Protein AF-A0A7X7D2H0-F1 (afdb_monomer_lite)

Foldseek 3Di:
DADAPVRLVVQLVVCCVPPNNVVSVVVSVVHHHPNDPPPQDPVNVVVVVVVVVVVVVVVVVVVVVVVVVVVVVVVVVVVVVVVVVVVVVVVVVVVVVVVVVVVVVVVVVVVVVVVVVVVVVVVVVVVVVVVVVVVVVVVVVVVVVVVVVVVVVVVVVVVVVVVVVVVVVVVVVVVD

Sequence (176 aa):
MALTASQRNTIYQRFVPLLGEEVAEALISQFPANDLETPATKDFVRAECIALKSDVMFEIERVRTELRTDIDALGTELRSEMTELRTELRGEMAELRTELRSEMAELRTELRGEMSELRDDVQSFKTEIRSDMKSFETEMKAEMHSFRAEMQREFRLQLIANLTLVGGLLTAFRLF

Secondary structure (DSSP, 8-state):
--B-HHHHHHHHHHHHHHH-HHHHHHHHHTS-B--S-----HHHHHHHHHHHHHHHHHHHHHHHHHHHHHHHHHHHHHHHHHHHHHHHHHHHHHHHHHHHHHHHHHHHHHHHHHHHHHHHHHHHHHHHHHHHHHHHHHHHHHHHHHHHHHHHHHHHHHHHHHHHHHHHHHHHHTT-

pLDDT: mean 92.19, std 10.22, range [56.12, 98.62]

Radius of gyration: 71.55 Å; chains: 1; bounding box: 135×32×188 Å

Structure (mmCIF, N/CA/C/O backbone):
data_AF-A0A7X7D2H0-F1
#
_entry.id   AF-A0A7X7D2H0-F1
#
loop_
_atom_site.group_PDB
_atom_site.id
_atom_site.type_symbol
_atom_site.label_atom_id
_atom_site.label_alt_id
_atom_site.label_comp_id
_atom_site.label_asym_id
_atom_site.label_entity_id
_atom_site.label_seq_id
_atom_site.pdbx_PDB_ins_code
_atom_site.Cartn_x
_atom_site.Cartn_y
_atom_site.Cartn_z
_atom_site.occupancy
_atom_site.B_iso_or_equiv
_atom_site.auth_seq_id
_atom_site.auth_comp_id
_atom_site.auth_asym_id
_atom_site.auth_atom_id
_atom_site.pdbx_PDB_model_num
ATOM 1 N N . MET A 1 1 ? -54.159 12.579 78.737 1.00 56.78 1 MET A N 1
ATOM 2 C CA . MET A 1 1 ? -53.426 13.689 78.089 1.00 56.78 1 MET A CA 1
ATOM 3 C C . MET A 1 1 ? -52.014 13.638 78.637 1.00 56.78 1 MET A C 1
ATOM 5 O O . MET A 1 1 ? -51.872 13.736 79.845 1.00 56.78 1 MET A O 1
ATOM 9 N N . ALA A 1 2 ? -51.011 13.321 77.823 1.00 64.38 2 ALA A N 1
ATOM 10 C CA . ALA A 1 2 ? -49.654 13.168 78.342 1.00 64.38 2 ALA A CA 1
ATOM 11 C C . ALA A 1 2 ? -49.010 14.548 78.519 1.00 64.38 2 ALA A C 1
ATOM 13 O O . ALA A 1 2 ? -49.176 15.417 77.664 1.00 64.38 2 ALA A O 1
ATOM 14 N N . LEU A 1 3 ? -48.339 14.756 79.648 1.00 70.81 3 LEU A N 1
ATOM 15 C CA . LEU A 1 3 ? -47.705 16.024 80.003 1.00 70.81 3 LEU A CA 1
ATOM 16 C C . LEU A 1 3 ? -46.193 15.879 79.888 1.00 70.81 3 LEU A C 1
ATOM 18 O O . LEU A 1 3 ? -45.656 14.790 80.112 1.00 70.81 3 LEU A O 1
ATOM 22 N N . THR A 1 4 ? -45.498 16.973 79.593 1.00 76.75 4 THR A N 1
ATOM 23 C CA . THR A 1 4 ? -44.038 16.946 79.667 1.00 76.75 4 THR A CA 1
ATOM 24 C C . THR A 1 4 ? -43.577 16.799 81.119 1.00 76.75 4 THR A C 1
ATOM 26 O O . THR A 1 4 ? -44.295 17.164 82.053 1.00 76.75 4 THR A O 1
ATOM 29 N N . ALA A 1 5 ? -42.387 16.259 81.359 1.00 73.31 5 ALA A N 1
ATOM 30 C CA . ALA A 1 5 ? -41.792 16.131 82.687 1.00 73.31 5 ALA A CA 1
ATOM 31 C C . ALA A 1 5 ? -41.685 17.496 83.386 1.00 73.31 5 ALA A C 1
ATOM 33 O O . ALA A 1 5 ? -41.955 17.600 84.583 1.00 73.31 5 ALA A O 1
ATOM 34 N N . SER A 1 6 ? -41.393 18.561 82.630 1.00 77.31 6 SER A N 1
ATOM 35 C CA . SER A 1 6 ? -41.404 19.939 83.138 1.00 77.31 6 SER A CA 1
ATOM 36 C C . SER A 1 6 ? -42.808 20.393 83.572 1.00 77.31 6 SER A C 1
ATOM 38 O O . SER A 1 6 ? -42.988 20.924 84.675 1.00 77.31 6 SER A O 1
ATOM 40 N N . GLN A 1 7 ? -43.833 20.120 82.755 1.00 80.00 7 GLN A N 1
ATOM 41 C CA . GLN A 1 7 ? -45.229 20.421 83.094 1.00 80.00 7 GLN A CA 1
ATOM 42 C C . GLN A 1 7 ? -45.717 19.6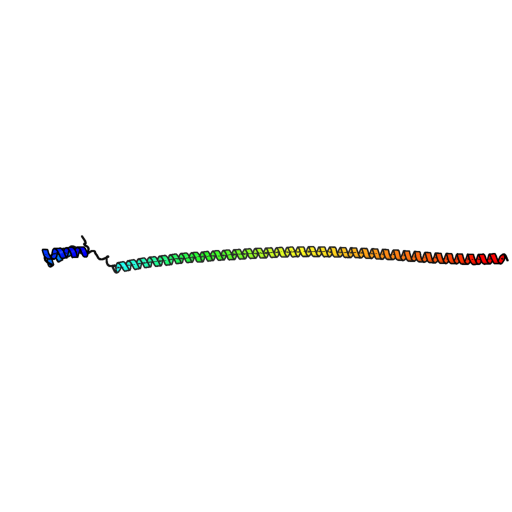14 84.306 1.00 80.00 7 GLN A C 1
ATOM 44 O O . GLN A 1 7 ? -46.359 20.179 85.190 1.00 80.00 7 GLN A O 1
ATOM 49 N N . ARG A 1 8 ? -45.363 18.325 84.406 1.00 83.50 8 ARG A N 1
ATOM 50 C CA . ARG A 1 8 ? -45.696 17.473 85.562 1.00 83.50 8 ARG A CA 1
ATOM 51 C C . ARG A 1 8 ? -45.077 17.991 86.852 1.00 83.50 8 ARG A C 1
ATOM 53 O O . ARG A 1 8 ? -45.782 18.104 87.850 1.00 83.50 8 ARG A O 1
ATOM 60 N N . ASN A 1 9 ? -43.793 18.349 86.824 1.00 82.31 9 ASN A N 1
ATOM 61 C CA . ASN A 1 9 ? -43.105 18.892 87.995 1.00 82.31 9 ASN A CA 1
ATOM 62 C C . ASN A 1 9 ? -43.737 20.222 88.443 1.00 82.31 9 ASN A C 1
ATOM 64 O O . ASN A 1 9 ? -43.993 20.434 89.625 1.00 82.31 9 ASN A O 1
ATOM 68 N N . THR A 1 10 ? -44.093 21.086 87.488 1.00 86.56 10 THR A N 1
ATOM 69 C CA . THR A 1 10 ? -44.757 22.366 87.781 1.00 86.56 10 THR A CA 1
ATOM 70 C C . THR A 1 10 ? -46.119 22.172 88.455 1.00 86.56 10 THR A C 1
ATOM 72 O O . THR A 1 10 ? -46.455 22.897 89.392 1.00 86.56 10 THR A O 1
ATOM 75 N N . ILE A 1 11 ? -46.907 21.194 88.001 1.00 84.31 11 ILE A N 1
ATOM 76 C CA . ILE A 1 11 ? -48.207 20.872 88.604 1.00 84.31 11 ILE A CA 1
ATOM 77 C C . ILE A 1 11 ? -48.008 20.265 89.997 1.00 84.31 11 ILE A C 1
ATOM 79 O O . ILE A 1 11 ? -48.645 20.726 90.939 1.00 84.31 11 ILE A O 1
ATOM 83 N N . TYR A 1 12 ? -47.086 19.314 90.162 1.00 86.31 12 TYR A N 1
ATOM 84 C CA . TYR A 1 12 ? -46.794 18.705 91.463 1.00 86.31 12 TYR A CA 1
ATOM 85 C C . TYR A 1 12 ? -46.454 19.768 92.518 1.00 86.31 12 TYR A C 1
ATOM 87 O O . TYR A 1 12 ? -47.134 19.876 93.536 1.00 86.31 12 TYR A O 1
ATOM 95 N N . GLN A 1 13 ? -45.496 20.650 92.218 1.00 88.56 13 GLN A N 1
ATOM 96 C CA . GLN A 1 13 ? -45.047 21.700 93.140 1.00 88.56 13 GLN A CA 1
ATOM 97 C C . GLN A 1 13 ? -46.157 22.685 93.542 1.00 88.56 13 GLN A C 1
ATOM 99 O O . GLN A 1 13 ? -46.142 23.217 94.649 1.00 88.56 13 GLN A O 1
ATOM 104 N N . ARG A 1 14 ? -47.143 22.933 92.668 1.00 89.25 14 ARG A N 1
ATOM 105 C CA . ARG A 1 14 ? -48.280 23.814 92.985 1.00 89.25 14 ARG A CA 1
ATOM 106 C C . ARG A 1 14 ? -49.366 23.135 93.815 1.00 89.25 14 ARG A C 1
ATOM 108 O O . ARG A 1 14 ? -50.045 23.824 94.572 1.00 89.25 14 ARG A O 1
ATOM 115 N N . PHE A 1 15 ? -49.557 21.827 93.661 1.00 86.19 15 PHE A N 1
ATOM 116 C CA . PHE A 1 15 ? -50.646 21.097 94.313 1.00 86.19 15 PHE A CA 1
ATOM 117 C C . PHE A 1 15 ? -50.247 20.451 95.645 1.00 86.19 15 PHE A C 1
ATOM 119 O O . PHE A 1 15 ? -51.114 20.302 96.504 1.00 86.19 15 PHE A O 1
ATOM 126 N N . VAL A 1 16 ? -48.962 20.151 95.868 1.00 90.81 16 VAL A N 1
ATOM 127 C CA . VAL A 1 16 ? -48.459 19.613 97.149 1.00 90.81 16 VAL A CA 1
ATOM 128 C C . VAL A 1 16 ? -48.838 20.490 98.356 1.00 90.81 16 VAL A C 1
ATOM 130 O O . VAL A 1 16 ? -49.368 19.944 99.323 1.00 90.81 16 VAL A O 1
ATOM 133 N N . PRO A 1 17 ? -48.688 21.833 98.329 1.00 90.19 17 PRO A N 1
ATOM 134 C CA . PRO A 1 17 ? -49.079 22.679 99.461 1.00 90.19 17 PRO A CA 1
ATOM 135 C C . PRO A 1 17 ? -50.592 22.708 99.727 1.00 90.19 17 PRO A C 1
ATOM 137 O O . PRO A 1 17 ? -51.010 23.111 100.808 1.00 90.19 17 PRO A O 1
ATOM 140 N N . LEU A 1 18 ? -51.413 22.339 98.736 1.00 89.44 18 LEU A N 1
ATOM 141 C CA . LEU A 1 18 ? -52.874 22.441 98.794 1.00 89.44 18 LEU A CA 1
ATOM 142 C C . LEU A 1 18 ? -53.547 21.123 99.180 1.00 89.44 18 LEU A C 1
ATOM 144 O O . LEU A 1 18 ? -54.560 21.136 99.873 1.00 89.44 18 LEU A O 1
ATOM 148 N N . LEU A 1 19 ? -53.015 20.001 98.698 1.00 88.12 19 LEU A N 1
ATOM 149 C CA . LEU A 1 19 ? -53.635 18.680 98.826 1.00 88.12 19 LEU A CA 1
ATOM 150 C C . LEU A 1 19 ? -52.815 17.713 99.688 1.00 88.12 19 LEU A C 1
ATOM 152 O O . LEU A 1 19 ? -53.296 16.629 100.006 1.00 88.12 19 LEU A O 1
ATOM 156 N N . GLY A 1 20 ? -51.598 18.099 100.078 1.00 87.31 20 GLY A N 1
ATOM 157 C CA . GLY A 1 20 ? -50.629 17.193 100.681 1.00 87.31 20 GLY A CA 1
ATOM 158 C C . GLY A 1 20 ? -49.900 16.353 99.632 1.00 87.31 20 GLY A C 1
ATOM 159 O O . GLY A 1 20 ? -50.324 16.235 98.479 1.00 87.31 20 GLY A O 1
ATOM 160 N N . GLU A 1 21 ? -48.767 15.790 100.041 1.00 84.75 21 GLU A N 1
ATOM 161 C CA . GLU A 1 21 ? -47.833 15.106 99.146 1.00 84.75 21 GLU A CA 1
ATOM 162 C C . GLU A 1 21 ? -48.451 13.854 98.505 1.00 84.75 21 GLU A C 1
ATOM 164 O O . GLU A 1 21 ? -48.472 13.743 97.281 1.00 84.75 21 GLU A O 1
ATOM 169 N N . GLU A 1 22 ? -49.085 12.991 99.306 1.00 85.38 22 GLU A N 1
ATOM 170 C CA . GLU A 1 22 ? -49.709 11.743 98.834 1.00 85.38 22 GLU A CA 1
ATOM 171 C C . GLU A 1 22 ? -50.792 11.976 97.771 1.00 85.38 22 GLU A C 1
ATOM 173 O O . GLU A 1 22 ? -50.870 11.262 96.769 1.00 85.38 22 GLU A O 1
ATOM 178 N N . VAL A 1 23 ? -51.642 12.990 97.960 1.00 86.12 23 VAL A N 1
ATOM 179 C CA . VAL A 1 23 ? -52.758 13.265 97.042 1.00 86.12 23 VAL A CA 1
ATOM 180 C C . VAL A 1 23 ? -52.258 13.931 95.762 1.00 86.12 23 VAL A C 1
ATOM 182 O O . VAL A 1 23 ? -52.737 13.613 94.671 1.00 86.12 23 VAL A O 1
ATOM 185 N N . ALA A 1 24 ? -51.275 14.829 95.869 1.00 85.12 24 ALA A N 1
ATOM 186 C CA . ALA A 1 24 ? -50.632 15.428 94.704 1.00 85.12 24 ALA A CA 1
ATOM 187 C C . ALA A 1 24 ? -49.885 14.373 93.871 1.00 85.12 24 ALA A C 1
ATOM 189 O O . ALA A 1 24 ? -49.937 14.411 92.639 1.00 85.12 24 ALA A O 1
ATOM 190 N N . GLU A 1 25 ? -49.251 13.396 94.519 1.00 81.44 25 GLU A N 1
ATOM 191 C CA . GLU A 1 25 ? -48.581 12.280 93.853 1.00 81.44 25 GLU A CA 1
ATOM 192 C C . GLU A 1 25 ? -49.582 11.353 93.148 1.00 81.44 25 GLU A C 1
ATOM 194 O O . GLU A 1 25 ? -49.420 11.048 91.961 1.00 81.44 25 GLU A O 1
ATOM 199 N N . ALA A 1 26 ? -50.682 10.997 93.821 1.00 83.94 26 ALA A N 1
ATOM 200 C CA . ALA A 1 26 ? -51.766 10.218 93.224 1.00 83.94 26 ALA A CA 1
ATOM 201 C C . ALA A 1 26 ? -52.385 10.921 92.001 1.00 83.94 26 ALA A C 1
ATOM 203 O O . ALA A 1 26 ? -52.698 10.272 91.000 1.00 83.94 26 ALA A O 1
ATOM 204 N N . LEU A 1 27 ? -52.517 12.251 92.046 1.00 82.44 27 LEU A N 1
ATOM 205 C CA . LEU A 1 27 ? -53.013 13.052 90.927 1.00 82.44 27 LEU A CA 1
ATOM 206 C C . LEU A 1 27 ? -52.029 13.058 89.748 1.00 82.44 27 LEU A C 1
ATOM 208 O O . LEU A 1 27 ? -52.435 12.851 88.605 1.00 82.44 27 LEU A O 1
ATOM 212 N N . ILE A 1 28 ? -50.734 13.254 90.007 1.00 82.56 28 ILE A N 1
ATOM 213 C CA . ILE A 1 28 ? -49.695 13.252 88.966 1.00 82.56 28 ILE A CA 1
ATOM 214 C C . ILE A 1 28 ? -49.519 11.866 88.331 1.00 82.56 28 ILE A C 1
ATOM 216 O O . ILE A 1 28 ? -49.165 11.779 87.153 1.00 82.56 28 ILE A O 1
ATOM 220 N N . SER A 1 29 ? -49.815 10.787 89.059 1.00 79.50 29 SER A N 1
ATOM 221 C CA . SER A 1 29 ? -49.825 9.415 88.532 1.00 79.50 29 SER A CA 1
ATOM 222 C C . SER A 1 29 ? -50.856 9.213 87.408 1.00 79.50 29 SER A C 1
ATOM 224 O O . SER A 1 29 ? -50.623 8.440 86.480 1.00 79.50 29 SER A O 1
ATOM 226 N N . GLN A 1 30 ? -51.954 9.983 87.404 1.00 82.38 30 GLN A N 1
ATOM 227 C CA . GLN A 1 30 ? -52.949 9.953 86.320 1.00 82.38 30 GLN A CA 1
ATOM 228 C C . GLN A 1 30 ? -52.460 10.619 85.017 1.00 82.38 30 GLN A C 1
ATOM 230 O O . GLN A 1 30 ? -53.093 10.466 83.969 1.00 82.38 30 GLN A O 1
ATOM 235 N N . PHE A 1 31 ? -51.326 11.332 85.052 1.00 78.88 31 PHE A N 1
ATOM 236 C CA . PHE A 1 31 ? -50.732 12.025 83.906 1.00 78.88 31 PHE A CA 1
ATOM 237 C C . PHE A 1 31 ? -49.25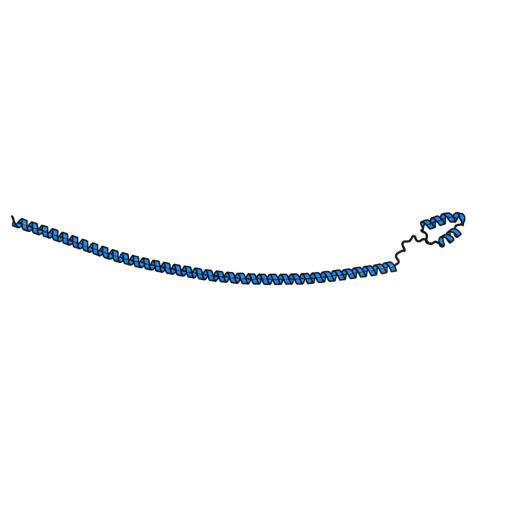4 11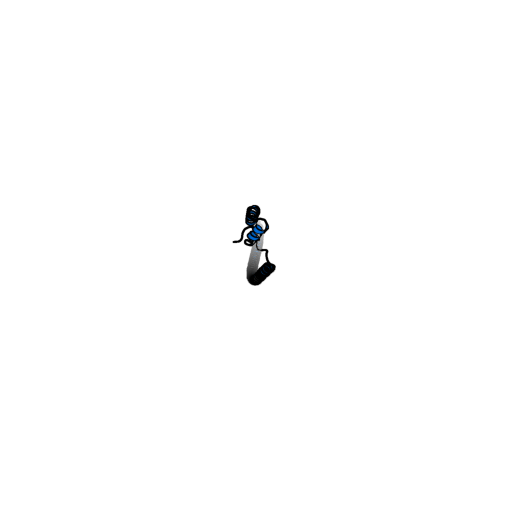.623 83.722 1.00 78.88 31 PHE A C 1
ATOM 239 O O . PHE A 1 31 ? -48.360 12.350 84.167 1.00 78.88 31 PHE A O 1
ATOM 246 N N . PRO A 1 32 ? -48.956 10.479 83.075 1.00 68.06 32 PRO A N 1
ATOM 247 C CA . PRO A 1 32 ? -47.579 10.022 82.859 1.00 68.06 32 PRO A CA 1
ATOM 248 C C . PRO A 1 32 ? -46.763 10.997 81.986 1.00 68.06 32 PRO A C 1
ATOM 250 O O . PRO A 1 32 ? -47.319 11.697 81.135 1.00 68.06 32 PRO A O 1
ATOM 253 N N . ALA A 1 33 ? -45.439 11.063 82.211 1.00 64.56 33 ALA A N 1
ATOM 254 C CA . ALA A 1 33 ? -44.533 11.882 81.391 1.00 64.56 33 ALA A CA 1
ATOM 255 C C . ALA A 1 33 ? -44.360 11.268 80.001 1.00 64.56 33 ALA A C 1
ATOM 257 O O . ALA A 1 33 ? -44.042 10.086 79.904 1.00 64.56 33 ALA A O 1
ATOM 258 N N . ASN A 1 34 ? -44.475 12.090 78.957 1.00 65.75 34 ASN A N 1
ATOM 259 C CA . ASN A 1 34 ? -44.190 11.689 77.573 1.00 65.75 34 ASN A CA 1
ATOM 260 C C . ASN A 1 34 ? -42.819 12.172 77.051 1.00 65.75 34 ASN A C 1
ATOM 262 O O . ASN A 1 34 ? -42.571 12.087 75.856 1.00 65.75 34 ASN A O 1
ATOM 266 N N . ASP A 1 35 ? -41.927 12.665 77.918 1.00 56.66 35 ASP A N 1
ATOM 267 C CA . ASP A 1 35 ? -40.653 13.306 77.518 1.00 56.66 35 ASP A CA 1
ATOM 268 C C . ASP A 1 35 ? -39.535 12.347 77.107 1.00 56.66 35 ASP A C 1
ATOM 270 O O . ASP A 1 35 ? -38.423 12.777 76.806 1.00 56.66 35 ASP A O 1
ATOM 274 N N . LEU A 1 36 ? -39.795 11.047 77.100 1.00 56.12 36 LEU A N 1
ATOM 275 C CA . LEU A 1 36 ? -38.848 10.105 76.537 1.00 56.12 36 LEU A CA 1
ATOM 276 C C . LEU A 1 36 ? -39.143 10.039 75.041 1.00 56.12 36 LEU A C 1
ATOM 278 O O . LEU A 1 36 ? -40.188 9.514 74.652 1.00 56.12 36 LEU A O 1
ATOM 282 N N . GLU A 1 37 ? -38.214 10.528 74.207 1.00 61.19 37 GLU A N 1
ATOM 283 C CA . GLU A 1 37 ? -37.991 9.896 72.902 1.00 61.19 37 GLU A CA 1
ATOM 284 C C . GLU A 1 37 ? -38.086 8.398 73.163 1.00 61.19 37 GLU A C 1
ATOM 286 O O . GLU A 1 37 ? -37.340 7.872 73.993 1.00 61.19 37 GLU A O 1
ATOM 291 N N . THR A 1 38 ? -39.109 7.752 72.602 1.00 61.28 38 THR A N 1
ATOM 292 C CA . THR A 1 38 ? -39.431 6.360 72.910 1.00 61.28 38 THR A CA 1
ATOM 293 C C . THR A 1 38 ? -38.139 5.552 72.860 1.00 61.28 38 THR A C 1
ATOM 295 O O . THR A 1 38 ? -37.532 5.505 71.786 1.00 61.28 38 THR A O 1
ATOM 298 N N . PRO A 1 39 ? -37.668 4.981 73.987 1.00 61.66 39 PRO A N 1
ATOM 299 C CA . PRO A 1 39 ? -36.372 4.328 74.013 1.00 61.66 39 PRO A CA 1
ATOM 300 C C . PRO A 1 39 ? -36.380 3.229 72.958 1.00 61.66 39 PRO A C 1
ATOM 302 O O . PRO A 1 39 ? -37.296 2.401 72.938 1.00 61.66 39 PRO A O 1
ATOM 305 N N . ALA A 1 40 ? -35.397 3.257 72.054 1.00 68.06 40 ALA A N 1
ATOM 306 C CA . ALA A 1 40 ? -35.292 2.279 70.982 1.00 68.06 40 ALA A CA 1
ATOM 307 C C . ALA A 1 40 ? -35.321 0.874 71.592 1.00 68.06 40 ALA A C 1
ATOM 309 O O . ALA A 1 40 ? -34.442 0.487 72.368 1.00 68.06 40 ALA A O 1
ATOM 310 N N . THR A 1 41 ? -36.369 0.116 71.283 1.00 85.12 41 THR A N 1
ATOM 311 C CA . THR A 1 41 ? -36.502 -1.244 71.793 1.00 85.12 41 THR A CA 1
ATOM 312 C C . THR A 1 41 ? -35.491 -2.143 71.086 1.00 85.12 41 THR A C 1
ATOM 314 O O . THR A 1 41 ? -35.087 -1.896 69.948 1.00 85.12 41 THR A O 1
ATOM 317 N N . LYS A 1 42 ? -35.083 -3.235 71.739 1.00 87.94 42 LYS A N 1
ATOM 318 C CA . LYS A 1 42 ? -34.218 -4.250 71.116 1.00 87.94 42 LYS A CA 1
ATOM 319 C C . LYS A 1 42 ? -34.799 -4.767 69.792 1.00 87.94 42 LYS A C 1
ATOM 321 O O . LYS A 1 42 ? -34.041 -5.073 68.874 1.00 87.94 42 LYS A O 1
ATOM 326 N N . ASP A 1 43 ? -36.125 -4.848 69.702 1.00 87.38 43 ASP A N 1
ATOM 327 C CA . ASP A 1 43 ? -36.837 -5.284 68.502 1.00 87.38 43 ASP A CA 1
ATOM 328 C C . ASP A 1 43 ? -36.778 -4.238 67.389 1.00 87.38 43 ASP A C 1
ATOM 330 O O . ASP A 1 43 ? -36.541 -4.604 66.241 1.00 87.38 43 ASP A O 1
ATOM 334 N N . PHE A 1 44 ? -36.893 -2.949 67.725 1.00 88.19 44 PHE A N 1
ATOM 335 C CA . PHE A 1 44 ? -36.705 -1.857 66.769 1.00 88.19 44 PHE A CA 1
ATOM 336 C C . PHE A 1 44 ? -35.291 -1.871 66.178 1.00 88.19 44 PHE A C 1
ATOM 338 O O . PHE A 1 44 ? -35.131 -1.929 64.963 1.00 88.19 44 PHE A O 1
ATOM 345 N N . VAL A 1 45 ? -34.258 -1.929 67.026 1.00 90.50 45 VAL A N 1
ATOM 346 C CA . VAL A 1 45 ? -32.860 -1.988 66.561 1.00 90.50 45 VAL A CA 1
ATOM 347 C C . VAL A 1 45 ? -32.610 -3.240 65.716 1.00 90.50 45 VAL A C 1
ATOM 349 O O . VAL A 1 45 ? -31.906 -3.187 64.712 1.00 90.50 45 VAL A O 1
ATOM 352 N N . ARG A 1 46 ? -33.207 -4.381 66.085 1.00 93.19 46 ARG A N 1
ATOM 353 C CA . ARG A 1 46 ? -33.123 -5.609 65.284 1.00 93.19 46 ARG A CA 1
ATOM 354 C C . ARG A 1 46 ? -33.787 -5.439 63.917 1.00 93.19 46 ARG A C 1
ATOM 356 O O . ARG A 1 46 ? -33.220 -5.915 62.937 1.00 93.19 46 ARG A O 1
ATOM 363 N N . ALA A 1 47 ? -34.952 -4.798 63.851 1.00 90.81 47 ALA A N 1
ATOM 364 C CA . ALA A 1 47 ? -35.651 -4.532 62.599 1.00 90.81 47 ALA A CA 1
ATOM 365 C C . ALA A 1 47 ? -34.824 -3.614 61.685 1.00 90.81 47 ALA A C 1
ATOM 367 O O . ALA A 1 47 ? -34.585 -3.975 60.536 1.00 90.81 47 ALA A O 1
ATOM 368 N N . GLU A 1 48 ? -34.293 -2.514 62.223 1.00 93.25 48 GLU A N 1
ATOM 369 C CA . GLU A 1 48 ? -33.402 -1.596 61.500 1.00 93.25 48 GLU A CA 1
ATOM 370 C C . GLU A 1 48 ? -32.125 -2.294 61.013 1.00 93.25 48 GLU A C 1
ATOM 372 O O . GLU A 1 48 ? -31.743 -2.159 59.855 1.00 93.25 48 GLU A O 1
ATOM 377 N N . CYS A 1 49 ? -31.486 -3.133 61.839 1.00 94.56 49 CYS A N 1
ATOM 378 C CA . CYS A 1 49 ? -30.328 -3.916 61.396 1.00 94.56 49 CYS A CA 1
ATOM 379 C C . CYS A 1 49 ? -30.666 -4.900 60.267 1.00 94.56 49 CYS A C 1
ATOM 381 O O . CYS A 1 49 ? -29.826 -5.137 59.399 1.00 94.56 49 CYS A O 1
ATOM 383 N N . ILE A 1 50 ? -31.856 -5.507 60.282 1.00 96.38 50 ILE A N 1
ATOM 384 C CA . ILE A 1 50 ? -32.303 -6.404 59.207 1.00 96.38 50 ILE A CA 1
ATOM 385 C C . ILE A 1 50 ? -32.550 -5.605 57.924 1.00 96.38 50 ILE A C 1
ATOM 387 O O . ILE A 1 50 ? -32.098 -6.042 56.866 1.00 96.38 50 ILE A O 1
ATOM 391 N N . ALA A 1 51 ? -33.208 -4.448 58.024 1.00 96.00 51 ALA A N 1
ATOM 392 C CA . ALA A 1 51 ? -33.450 -3.553 56.895 1.00 96.00 51 ALA A CA 1
ATOM 393 C C . ALA A 1 51 ? -32.127 -3.083 56.276 1.00 96.00 51 ALA A C 1
ATOM 395 O O . ALA A 1 51 ? -31.862 -3.366 55.112 1.00 96.00 51 ALA A O 1
ATOM 396 N N . LEU A 1 52 ? -31.227 -2.522 57.088 1.00 97.31 52 LEU A N 1
ATOM 397 C CA . LEU A 1 52 ? -29.924 -2.042 56.631 1.00 97.31 52 LEU A CA 1
ATOM 398 C C . LEU A 1 52 ? -29.077 -3.164 56.012 1.00 97.31 52 LEU A C 1
ATOM 400 O O . LEU A 1 52 ? -28.400 -2.962 55.006 1.00 97.31 52 LEU A O 1
ATOM 404 N N . LYS A 1 53 ? -29.121 -4.377 56.581 1.00 97.88 53 LYS A N 1
ATOM 405 C CA . LYS A 1 53 ? -28.450 -5.543 55.991 1.00 97.88 53 LYS A CA 1
ATOM 406 C C . LYS A 1 53 ? -29.043 -5.898 54.628 1.00 97.88 53 LYS A C 1
ATOM 408 O O . LYS A 1 53 ? -28.286 -6.247 53.727 1.00 97.88 53 LYS A O 1
ATOM 413 N N . SER A 1 54 ? -30.365 -5.849 54.486 1.00 97.69 54 SER A N 1
ATOM 414 C CA . SER A 1 54 ? -31.041 -6.109 53.213 1.00 97.69 54 SER A CA 1
ATOM 415 C C . SER A 1 54 ? -30.633 -5.086 52.155 1.00 97.69 54 SER A C 1
ATOM 417 O O . SER A 1 54 ? -30.253 -5.482 51.056 1.00 97.69 54 SER A O 1
ATOM 419 N N . ASP A 1 55 ? -30.626 -3.801 52.508 1.00 98.06 55 ASP A N 1
ATOM 420 C CA . ASP A 1 55 ? -30.261 -2.711 51.600 1.00 98.06 55 ASP A CA 1
ATOM 421 C C . ASP A 1 55 ? -28.801 -2.819 51.150 1.00 98.06 55 ASP A C 1
ATOM 423 O O . ASP A 1 55 ? -28.503 -2.742 49.961 1.00 98.06 55 ASP A O 1
ATOM 427 N N . VAL A 1 56 ? -27.880 -3.095 52.080 1.00 98.12 56 VAL A N 1
ATOM 428 C CA . VAL A 1 56 ? -26.462 -3.298 51.745 1.00 98.12 56 VAL A CA 1
ATOM 429 C C . VAL A 1 56 ? -26.275 -4.507 50.830 1.00 98.12 56 VAL A C 1
ATOM 431 O O . VAL A 1 56 ? -25.515 -4.431 49.868 1.00 98.12 56 VAL A O 1
ATOM 434 N N . MET A 1 57 ? -26.961 -5.623 51.091 1.00 98.31 57 MET A N 1
ATOM 435 C CA . MET A 1 57 ? -26.880 -6.800 50.217 1.00 98.31 57 MET A CA 1
ATOM 436 C C . MET A 1 57 ? -27.458 -6.516 48.826 1.00 98.31 57 MET A C 1
ATOM 438 O O . MET A 1 57 ? -26.909 -6.996 47.836 1.00 98.31 57 MET A O 1
ATOM 442 N N . PHE A 1 58 ? -28.527 -5.720 48.747 1.00 98.19 58 PHE A N 1
ATOM 443 C CA . PHE A 1 58 ? -29.108 -5.286 47.481 1.00 98.19 58 PHE A CA 1
ATOM 444 C C . PHE A 1 58 ? -28.134 -4.410 46.685 1.00 98.19 58 PHE A C 1
ATOM 446 O O . PHE A 1 58 ? -27.879 -4.694 45.517 1.00 98.19 58 PHE A O 1
ATOM 453 N N . GLU A 1 59 ? -27.526 -3.405 47.318 1.00 98.44 59 GLU A N 1
ATOM 454 C CA . GLU A 1 59 ? -26.543 -2.534 46.666 1.00 98.44 59 GLU A CA 1
ATOM 455 C C . GLU A 1 59 ? -25.278 -3.292 46.240 1.00 98.44 59 GLU A C 1
ATOM 457 O O . GLU A 1 59 ? -24.757 -3.051 45.152 1.00 98.44 59 GLU A O 1
ATOM 462 N N . ILE A 1 60 ? -24.806 -4.253 47.044 1.00 98.31 60 ILE A N 1
ATOM 463 C CA . ILE A 1 60 ? -23.677 -5.120 46.671 1.00 98.31 60 ILE A CA 1
ATOM 464 C C . ILE A 1 60 ? -24.002 -5.917 45.408 1.00 98.31 60 ILE A C 1
ATOM 466 O O . ILE A 1 60 ? -23.177 -5.966 44.495 1.00 98.31 60 ILE A O 1
ATOM 470 N N . GLU A 1 61 ? -25.182 -6.537 45.332 1.00 98.50 61 GLU A N 1
ATOM 471 C CA . GLU A 1 61 ? -25.571 -7.286 44.136 1.00 98.50 61 GLU A CA 1
ATOM 472 C C . GLU A 1 61 ? -25.783 -6.357 42.935 1.00 98.50 61 GLU A C 1
ATOM 474 O O . GLU A 1 61 ? -25.304 -6.677 41.848 1.00 98.50 61 GLU A O 1
ATOM 479 N N . ARG A 1 62 ? -26.373 -5.169 43.122 1.00 98.50 62 ARG A N 1
ATOM 480 C CA . ARG A 1 62 ? -26.501 -4.164 42.055 1.00 98.50 62 ARG A CA 1
ATOM 481 C C . ARG A 1 62 ? -25.136 -3.794 41.475 1.00 98.50 62 ARG A C 1
ATOM 483 O O . ARG A 1 62 ? -24.905 -4.004 40.284 1.00 98.50 62 ARG A O 1
ATOM 490 N N . VAL A 1 63 ? -24.201 -3.344 42.313 1.00 98.56 63 VAL A N 1
ATOM 491 C CA . VAL A 1 63 ? -22.845 -2.962 41.881 1.00 98.56 63 VAL A CA 1
ATOM 492 C C . VAL A 1 63 ? -22.109 -4.145 41.252 1.00 98.56 63 VAL A C 1
ATOM 494 O O . VAL A 1 63 ? -21.421 -3.989 40.246 1.00 98.56 63 VAL A O 1
ATOM 497 N N . ARG A 1 64 ? -22.272 -5.356 41.795 1.00 98.56 64 ARG A N 1
ATOM 498 C CA . ARG A 1 64 ? -21.688 -6.570 41.213 1.00 98.56 64 ARG A CA 1
ATOM 499 C C . ARG A 1 64 ? -22.217 -6.836 39.804 1.00 98.56 64 ARG A C 1
ATOM 501 O O . ARG A 1 64 ? -21.430 -7.218 38.937 1.00 98.56 64 ARG A O 1
ATOM 508 N N . THR A 1 65 ? -23.519 -6.666 39.570 1.00 98.50 65 THR A N 1
ATOM 509 C CA . THR A 1 65 ? -24.108 -6.837 38.234 1.00 98.50 65 THR A CA 1
ATOM 510 C C . THR A 1 65 ? -23.670 -5.752 37.253 1.00 98.50 65 THR A C 1
ATOM 512 O O . THR A 1 65 ? -23.358 -6.078 36.107 1.00 98.50 65 THR A O 1
ATOM 515 N N . GLU A 1 66 ? -23.565 -4.499 37.699 1.00 98.56 66 GLU A N 1
ATOM 516 C CA . GLU A 1 66 ? -23.059 -3.383 36.888 1.00 98.56 66 GLU A CA 1
ATOM 517 C C . GLU A 1 66 ? -21.607 -3.640 36.468 1.00 98.56 66 GLU A C 1
ATOM 519 O O . GLU A 1 66 ? -21.321 -3.725 35.278 1.00 98.56 66 GLU A O 1
ATOM 524 N N . LEU A 1 67 ? -20.718 -3.942 37.422 1.00 98.50 67 LEU A N 1
ATOM 525 C CA . LEU A 1 67 ? -19.313 -4.247 37.129 1.00 98.50 67 LEU A CA 1
ATOM 526 C C . LEU A 1 67 ? -19.144 -5.457 36.205 1.00 98.50 67 LEU A C 1
ATOM 528 O O . LEU A 1 67 ? -18.250 -5.472 35.362 1.00 98.50 67 LEU A O 1
ATOM 532 N N . ARG A 1 68 ? -19.979 -6.492 36.356 1.00 98.56 68 ARG A N 1
ATOM 533 C CA . ARG A 1 68 ? -19.958 -7.652 35.454 1.00 98.56 68 ARG A CA 1
ATOM 534 C C . ARG A 1 68 ? -20.290 -7.230 34.024 1.00 98.56 68 ARG A C 1
ATOM 536 O O . ARG A 1 68 ? -19.594 -7.641 33.101 1.00 98.56 68 ARG A O 1
ATOM 543 N N . THR A 1 69 ? -21.322 -6.407 33.873 1.00 98.44 69 THR A N 1
ATOM 544 C CA . THR A 1 69 ? -21.778 -5.898 32.577 1.00 98.44 69 THR A CA 1
ATOM 545 C C . THR A 1 69 ? -20.709 -5.022 31.930 1.00 98.44 69 THR A C 1
ATOM 547 O O . THR A 1 69 ? -20.390 -5.228 30.762 1.00 98.44 69 THR A O 1
ATOM 550 N N . ASP A 1 70 ? -20.092 -4.124 32.698 1.00 98.56 70 ASP A N 1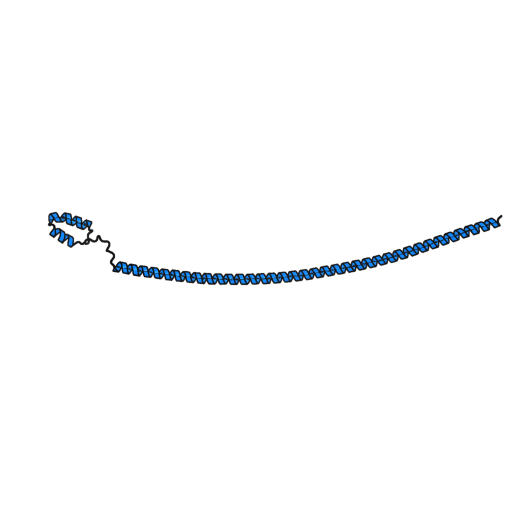
ATOM 551 C CA . ASP A 1 70 ? -19.029 -3.242 32.211 1.00 98.56 70 ASP A CA 1
ATOM 552 C C . ASP A 1 70 ? -17.789 -4.029 31.770 1.00 98.56 70 ASP A C 1
ATOM 554 O O . ASP A 1 70 ? -17.223 -3.765 30.710 1.00 98.56 70 ASP A O 1
ATOM 558 N N . ILE A 1 71 ? -17.380 -5.044 32.542 1.00 98.56 71 ILE A N 1
ATOM 559 C CA . ILE A 1 71 ? -16.257 -5.922 32.178 1.00 98.56 71 ILE A CA 1
ATOM 560 C C . ILE A 1 71 ? -16.558 -6.690 30.888 1.00 98.56 71 ILE A C 1
ATOM 562 O O . ILE A 1 71 ? -15.685 -6.804 30.024 1.00 98.56 71 ILE A O 1
ATOM 566 N N . ASP A 1 72 ? -17.773 -7.221 30.746 1.00 98.50 72 ASP A N 1
ATOM 567 C CA . ASP A 1 72 ? -18.167 -7.953 29.544 1.00 98.50 72 ASP A CA 1
ATOM 568 C C . ASP A 1 72 ? -18.209 -7.014 28.322 1.00 98.50 72 ASP A C 1
ATOM 570 O O . ASP A 1 72 ? -17.694 -7.383 27.262 1.00 98.50 72 ASP A O 1
ATOM 574 N N . ALA A 1 73 ? -18.719 -5.786 28.485 1.00 98.50 73 ALA A N 1
ATOM 575 C CA . ALA A 1 73 ? -18.748 -4.753 27.448 1.00 98.50 73 ALA A CA 1
ATOM 576 C C . ALA A 1 73 ? -17.335 -4.342 26.999 1.00 98.50 73 ALA A C 1
ATOM 578 O O . ALA A 1 73 ? -17.016 -4.448 25.811 1.00 98.50 73 ALA A O 1
ATOM 579 N N . LEU A 1 74 ? -16.449 -3.998 27.939 1.00 98.56 74 LEU A N 1
ATOM 580 C CA . LEU A 1 74 ? -15.041 -3.692 27.652 1.00 98.56 74 LEU A CA 1
ATOM 581 C C . LEU A 1 74 ? -14.333 -4.873 26.976 1.00 98.56 74 LEU A C 1
ATOM 583 O O . LEU A 1 74 ? -13.556 -4.703 26.038 1.00 98.56 74 LEU A O 1
ATOM 587 N N . GLY A 1 75 ? -14.629 -6.100 27.413 1.00 98.56 75 GLY A N 1
ATOM 588 C CA . GLY A 1 75 ? -14.099 -7.308 26.791 1.00 98.56 75 GLY A CA 1
ATOM 589 C C . GLY A 1 75 ? -14.567 -7.490 25.345 1.00 98.56 75 GLY A C 1
ATOM 590 O O . GLY A 1 75 ? -13.816 -8.017 24.521 1.00 98.56 75 GLY A O 1
ATOM 591 N N . THR A 1 76 ? -15.799 -7.094 25.013 1.00 98.44 76 THR A N 1
ATOM 592 C CA . THR A 1 76 ? -16.291 -7.109 23.626 1.00 98.44 76 THR A CA 1
ATOM 593 C C . THR A 1 76 ? -15.673 -6.012 22.769 1.00 98.44 76 THR A C 1
ATOM 595 O O . THR A 1 76 ? -15.233 -6.321 21.663 1.00 98.44 76 THR A O 1
ATOM 598 N N . GLU A 1 77 ? -15.564 -4.792 23.291 1.00 98.62 77 GLU A N 1
ATOM 599 C CA . GLU A 1 77 ? -14.963 -3.646 22.602 1.00 98.62 77 GLU A CA 1
ATOM 600 C C . GLU A 1 77 ? -13.502 -3.930 22.243 1.00 98.62 77 GLU A C 1
ATOM 602 O O . GLU A 1 77 ? -13.146 -3.930 21.066 1.00 98.62 77 GLU A O 1
ATOM 607 N N . LEU A 1 78 ? -12.697 -4.363 23.219 1.00 98.50 78 LEU A N 1
ATOM 608 C CA . LEU A 1 78 ? -11.287 -4.700 23.004 1.00 98.50 78 LEU A CA 1
ATOM 609 C C . LEU A 1 78 ? -11.093 -5.809 21.953 1.00 98.50 78 LEU A C 1
ATOM 611 O O . LEU A 1 78 ? -10.129 -5.803 21.187 1.00 98.50 78 LEU A O 1
ATOM 615 N N . ARG A 1 79 ? -12.001 -6.795 21.902 1.00 98.56 79 ARG A N 1
ATOM 616 C CA . ARG A 1 79 ? -11.960 -7.850 20.874 1.00 98.56 79 ARG A CA 1
ATOM 617 C C . ARG A 1 79 ? -12.313 -7.316 19.486 1.00 98.56 79 ARG A C 1
ATOM 619 O O . ARG A 1 79 ? -11.736 -7.809 18.512 1.00 98.56 79 ARG A O 1
ATOM 626 N N . SER A 1 80 ? -13.234 -6.355 19.394 1.00 98.44 80 SER A N 1
ATOM 627 C CA . SER A 1 80 ? -13.573 -5.684 18.132 1.00 98.44 80 SER A CA 1
ATOM 628 C C . SER A 1 80 ? -12.380 -4.889 17.623 1.00 98.44 80 SER A C 1
ATOM 630 O O . SER A 1 80 ? -11.886 -5.184 16.537 1.00 98.44 80 SER A O 1
ATOM 632 N N . GLU A 1 81 ? -11.826 -4.005 18.456 1.00 98.62 81 GLU A N 1
ATOM 633 C CA . GLU A 1 81 ? -10.669 -3.172 18.110 1.00 98.62 81 GLU A CA 1
ATOM 634 C C . GLU A 1 81 ? -9.469 -4.020 17.668 1.00 98.62 81 GLU A C 1
ATOM 636 O O . GLU A 1 81 ? -8.849 -3.763 16.638 1.00 98.62 81 GLU A O 1
ATOM 641 N N . MET A 1 82 ? -9.170 -5.107 18.389 1.00 98.44 82 MET A N 1
ATOM 642 C CA . MET A 1 82 ? -8.084 -6.020 18.015 1.00 98.44 82 MET A CA 1
ATOM 643 C C . MET A 1 82 ? -8.338 -6.716 16.663 1.00 98.44 82 MET A C 1
ATOM 645 O O . MET A 1 82 ? -7.397 -7.039 15.933 1.00 98.44 82 MET A O 1
ATOM 649 N N . THR A 1 83 ? -9.600 -6.983 16.319 1.00 98.44 83 THR A N 1
ATOM 650 C CA . THR A 1 83 ? -9.974 -7.595 15.034 1.00 98.44 83 THR A CA 1
ATOM 651 C C . THR A 1 83 ? -9.887 -6.586 13.892 1.00 98.44 83 THR A C 1
ATOM 653 O O . THR A 1 83 ? -9.396 -6.933 12.813 1.00 98.44 83 THR A O 1
ATOM 656 N N . GLU A 1 84 ? -10.312 -5.349 14.134 1.00 98.50 84 GLU A N 1
ATOM 657 C CA . GLU A 1 84 ? -10.210 -4.229 13.197 1.00 98.50 84 GLU A CA 1
ATOM 658 C C . GLU A 1 84 ? -8.746 -3.921 12.886 1.00 98.50 84 GLU A C 1
ATOM 660 O O . GLU A 1 84 ? -8.346 -4.040 11.728 1.00 98.50 84 GLU A O 1
ATOM 665 N N . LEU A 1 85 ? -7.914 -3.714 13.913 1.00 98.56 85 LEU A N 1
ATOM 666 C CA . LEU A 1 85 ? -6.477 -3.461 13.760 1.00 98.56 85 LEU A CA 1
ATOM 667 C C . LEU A 1 85 ? -5.775 -4.586 12.984 1.00 98.56 85 LEU A C 1
ATOM 669 O O . LEU A 1 85 ? -4.930 -4.355 12.121 1.00 98.56 85 LEU A O 1
ATOM 673 N N . ARG A 1 86 ? -6.134 -5.848 13.257 1.00 98.44 86 ARG A N 1
ATOM 674 C CA . ARG A 1 86 ? -5.578 -6.996 12.525 1.00 98.44 86 ARG A CA 1
ATOM 675 C C . ARG A 1 86 ? -5.990 -7.003 11.054 1.00 98.44 86 ARG A C 1
ATOM 677 O O . ARG A 1 86 ? -5.243 -7.518 10.218 1.00 98.44 86 ARG A O 1
ATOM 684 N N . THR A 1 87 ? -7.192 -6.529 10.753 1.00 98.31 87 THR A N 1
ATOM 685 C CA . THR A 1 87 ? -7.723 -6.469 9.389 1.00 98.31 87 THR A CA 1
ATOM 686 C C . THR A 1 87 ? -7.066 -5.333 8.617 1.00 98.31 87 THR A C 1
ATOM 688 O O . THR A 1 87 ? -6.591 -5.575 7.511 1.00 98.31 87 THR A O 1
ATOM 691 N N . GLU A 1 88 ? -6.947 -4.159 9.234 1.00 98.44 88 GLU A N 1
ATOM 692 C CA . GLU A 1 88 ? -6.233 -2.998 8.700 1.00 98.44 88 GLU A CA 1
ATOM 693 C C . GLU A 1 88 ? -4.777 -3.344 8.380 1.00 98.44 88 GLU A C 1
ATOM 695 O O . GLU A 1 88 ? -4.372 -3.269 7.223 1.00 98.44 88 GLU A O 1
ATOM 700 N N . LEU A 1 89 ? -4.034 -3.898 9.346 1.00 98.50 89 LEU A N 1
ATOM 701 C CA . LEU A 1 89 ? -2.637 -4.291 9.143 1.00 98.50 89 LEU A CA 1
ATOM 702 C C . LEU A 1 89 ? -2.470 -5.305 7.998 1.00 98.50 89 LEU A C 1
ATOM 704 O O . LEU A 1 89 ? -1.497 -5.270 7.247 1.00 98.50 89 LEU A O 1
ATOM 708 N N . ARG A 1 90 ? -3.415 -6.243 7.844 1.00 98.31 90 ARG A N 1
ATOM 709 C CA . ARG A 1 90 ? -3.401 -7.186 6.712 1.00 98.31 90 ARG A CA 1
ATOM 710 C C . ARG A 1 90 ? -3.671 -6.493 5.379 1.00 98.31 90 ARG A C 1
ATOM 712 O O . ARG A 1 90 ? -3.083 -6.917 4.384 1.00 98.31 90 ARG A O 1
ATOM 719 N N . GLY A 1 91 ? -4.550 -5.493 5.366 1.00 98.44 91 GLY A N 1
ATOM 720 C CA . GLY A 1 91 ? -4.820 -4.642 4.210 1.00 98.44 91 GLY A CA 1
ATOM 721 C C . GLY A 1 91 ? -3.565 -3.889 3.783 1.00 98.44 91 GLY A C 1
ATOM 722 O O . GLY A 1 91 ? -3.075 -4.115 2.679 1.00 98.44 91 GLY A O 1
ATOM 723 N N . GLU A 1 92 ? -2.967 -3.128 4.700 1.00 98.62 92 GLU A N 1
ATOM 724 C CA . GLU A 1 92 ? -1.738 -2.362 4.454 1.00 98.62 92 GLU A CA 1
ATOM 725 C C . GLU A 1 92 ? -0.589 -3.254 3.956 1.00 98.62 92 GLU A C 1
ATOM 727 O O . GLU A 1 92 ? 0.093 -2.938 2.981 1.00 98.62 92 GLU A O 1
ATOM 732 N N . MET A 1 93 ? -0.396 -4.435 4.560 1.00 98.31 93 MET A N 1
ATOM 733 C CA . MET A 1 93 ? 0.619 -5.390 4.096 1.00 98.31 93 MET A CA 1
ATOM 734 C C . MET A 1 93 ? 0.361 -5.905 2.670 1.00 98.31 93 MET A C 1
ATOM 736 O O . MET A 1 93 ? 1.312 -6.220 1.945 1.00 98.31 93 MET A O 1
ATOM 740 N N . ALA A 1 94 ? -0.903 -6.064 2.272 1.00 98.25 94 ALA A N 1
ATOM 741 C CA . ALA A 1 94 ? -1.265 -6.509 0.929 1.00 98.25 94 ALA A CA 1
ATOM 742 C C . ALA A 1 94 ? -1.071 -5.394 -0.109 1.00 98.25 94 ALA A C 1
ATOM 744 O O . ALA A 1 94 ? -0.578 -5.670 -1.209 1.00 98.25 94 ALA A O 1
ATOM 745 N N . GLU A 1 95 ? -1.402 -4.157 0.257 1.00 98.50 95 GLU A N 1
ATOM 746 C CA . GLU A 1 95 ? -1.174 -2.961 -0.555 1.00 98.50 95 GLU A CA 1
ATOM 747 C C . GLU A 1 95 ? 0.321 -2.746 -0.794 1.00 98.50 95 GLU A C 1
ATOM 749 O O . GLU A 1 95 ? 0.753 -2.775 -1.947 1.00 98.50 95 GLU A O 1
ATOM 754 N N . LEU A 1 96 ? 1.132 -2.718 0.269 1.00 98.56 96 LEU A N 1
ATOM 755 C CA . LEU A 1 96 ? 2.587 -2.559 0.172 1.00 98.56 96 LEU A CA 1
ATOM 756 C C . LEU A 1 96 ? 3.237 -3.654 -0.689 1.00 98.56 96 LEU A C 1
ATOM 758 O O . LEU A 1 96 ? 4.141 -3.405 -1.486 1.00 98.56 96 LEU A O 1
ATOM 762 N N . ARG A 1 97 ? 2.770 -4.904 -0.567 1.00 98.38 97 ARG A N 1
ATOM 763 C CA . ARG A 1 97 ? 3.256 -6.006 -1.415 1.00 98.38 97 ARG A CA 1
ATOM 764 C C . ARG A 1 97 ? 2.913 -5.787 -2.891 1.00 98.38 97 ARG A C 1
ATOM 766 O O . ARG A 1 97 ? 3.667 -6.239 -3.755 1.00 98.38 97 ARG A O 1
ATOM 773 N N . THR A 1 98 ? 1.762 -5.191 -3.178 1.00 98.31 98 THR A N 1
ATOM 774 C CA . THR A 1 98 ? 1.309 -4.924 -4.547 1.00 98.31 98 THR A CA 1
ATOM 775 C C . THR A 1 98 ? 2.098 -3.771 -5.153 1.00 98.31 98 THR A C 1
ATOM 777 O O . THR A 1 98 ? 2.609 -3.923 -6.261 1.00 98.31 98 THR A O 1
ATOM 780 N N . GLU A 1 99 ? 2.279 -2.690 -4.397 1.00 98.50 99 GLU A N 1
ATOM 781 C CA . GLU A 1 99 ? 3.100 -1.535 -4.769 1.00 98.50 99 GLU A CA 1
ATOM 782 C C . GLU A 1 99 ? 4.535 -1.959 -5.095 1.00 98.50 99 GLU A C 1
ATOM 784 O O . GLU A 1 99 ? 4.982 -1.789 -6.228 1.00 98.50 99 GLU A O 1
ATOM 789 N N . LEU A 1 100 ? 5.197 -2.684 -4.184 1.00 98.44 100 LEU A N 1
ATOM 790 C CA . LEU A 1 100 ? 6.564 -3.169 -4.400 1.00 98.44 100 LEU A CA 1
ATOM 791 C C . LEU A 1 100 ? 6.687 -4.056 -5.651 1.00 98.44 100 LEU A C 1
ATOM 793 O O . LEU A 1 100 ? 7.696 -4.033 -6.356 1.00 98.44 100 LEU A O 1
ATOM 797 N N . ARG A 1 101 ? 5.665 -4.868 -5.954 1.00 98.25 101 ARG A N 1
ATOM 798 C CA . ARG A 1 101 ? 5.652 -5.677 -7.183 1.00 98.25 101 ARG A CA 1
ATOM 799 C C . ARG A 1 101 ? 5.523 -4.818 -8.438 1.00 98.25 101 ARG A C 1
ATOM 801 O O . ARG A 1 101 ? 6.141 -5.180 -9.439 1.00 98.25 101 ARG A O 1
ATOM 808 N N . SER A 1 102 ? 4.732 -3.747 -8.389 1.00 98.31 102 SER A N 1
ATOM 809 C CA . SER A 1 102 ? 4.591 -2.798 -9.498 1.00 98.31 102 SER A CA 1
ATOM 810 C C . SER A 1 102 ? 5.908 -2.079 -9.750 1.00 98.31 102 SER A C 1
ATOM 812 O O . SER A 1 102 ? 6.446 -2.176 -10.850 1.00 98.31 102 SER A O 1
ATOM 814 N N . GLU A 1 103 ? 6.502 -1.496 -8.708 1.00 98.56 103 GLU A N 1
ATOM 815 C CA . GLU A 1 103 ? 7.784 -0.789 -8.797 1.00 98.56 103 GLU A CA 1
ATOM 816 C C . GLU A 1 103 ? 8.895 -1.694 -9.349 1.00 98.56 103 GLU A C 1
ATOM 818 O O . GLU A 1 103 ? 9.642 -1.318 -10.251 1.00 98.56 103 GLU A O 1
ATOM 823 N N . MET A 1 104 ? 8.976 -2.948 -8.886 1.00 98.38 104 MET A N 1
ATOM 824 C CA . MET A 1 104 ? 9.938 -3.914 -9.426 1.00 98.38 104 MET A CA 1
ATOM 825 C C . MET A 1 104 ? 9.697 -4.252 -10.906 1.00 98.38 104 MET A C 1
ATOM 827 O O . MET A 1 104 ? 10.648 -4.585 -11.621 1.00 98.38 104 MET A O 1
ATOM 831 N N . ALA A 1 105 ? 8.446 -4.252 -11.370 1.00 98.25 105 ALA A N 1
ATOM 832 C CA . ALA A 1 105 ? 8.116 -4.506 -12.770 1.00 98.25 105 ALA A CA 1
ATOM 833 C C . ALA A 1 105 ? 8.445 -3.296 -13.658 1.00 98.25 105 ALA A C 1
ATOM 835 O O . ALA A 1 105 ? 8.970 -3.477 -14.761 1.00 98.25 105 ALA A O 1
ATOM 836 N N . GLU A 1 106 ? 8.195 -2.089 -13.156 1.00 98.56 106 GLU A N 1
ATOM 837 C CA . GLU A 1 106 ? 8.549 -0.825 -13.801 1.00 98.56 106 GLU A CA 1
ATOM 838 C C . GLU A 1 106 ? 10.067 -0.701 -13.953 1.00 98.56 106 GLU A C 1
ATOM 840 O O . GLU A 1 106 ? 10.546 -0.624 -15.084 1.00 98.56 106 GLU A O 1
ATOM 845 N N . LEU A 1 107 ? 10.833 -0.871 -12.869 1.00 98.56 107 LEU A N 1
ATOM 846 C CA . LEU A 1 107 ? 12.303 -0.856 -12.898 1.00 98.56 107 LEU A CA 1
ATOM 847 C C . LEU A 1 107 ? 12.889 -1.889 -13.871 1.00 98.56 107 LEU A C 1
ATOM 849 O O . LEU A 1 107 ? 13.867 -1.634 -14.570 1.00 98.56 107 LEU A O 1
ATOM 853 N N . ARG A 1 108 ? 12.294 -3.088 -13.955 1.00 98.44 108 ARG A N 1
ATOM 854 C CA . ARG A 1 108 ? 12.720 -4.104 -14.936 1.00 98.44 108 ARG A CA 1
ATOM 855 C C . ARG A 1 108 ? 12.457 -3.680 -16.375 1.00 98.44 108 ARG A C 1
ATOM 857 O O . ARG A 1 108 ? 13.193 -4.104 -17.267 1.00 98.44 108 ARG A O 1
ATOM 864 N N . THR A 1 109 ? 11.379 -2.942 -16.609 1.00 98.38 109 THR A N 1
ATOM 865 C CA . THR A 1 109 ? 11.009 -2.454 -17.939 1.00 98.38 109 THR A CA 1
ATOM 866 C C . THR A 1 109 ? 11.929 -1.314 -18.350 1.00 98.38 109 THR A C 1
ATOM 868 O O . THR A 1 109 ? 12.481 -1.366 -19.446 1.00 98.38 109 THR A O 1
ATOM 871 N N . GLU A 1 110 ? 12.173 -0.369 -17.444 1.00 98.50 110 GLU A N 1
ATOM 872 C CA . GLU A 1 110 ? 13.113 0.740 -17.622 1.00 98.50 110 GLU A CA 1
ATOM 873 C C . GLU A 1 110 ? 14.523 0.228 -17.936 1.00 98.50 110 GLU A C 1
ATOM 875 O O . GLU A 1 110 ? 15.058 0.524 -19.001 1.00 98.50 110 GLU A O 1
ATOM 880 N N . LEU A 1 111 ?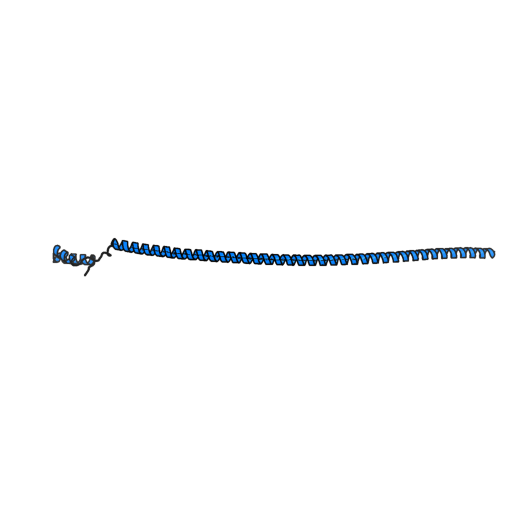 15.063 -0.681 -17.115 1.00 98.44 111 LEU A N 1
ATOM 881 C CA . LEU A 1 111 ? 16.397 -1.249 -17.335 1.00 98.44 111 LEU A CA 1
ATOM 882 C C . LEU A 1 111 ? 16.516 -2.001 -18.674 1.00 98.44 111 LEU A C 1
ATOM 884 O O . LEU A 1 111 ? 17.578 -2.030 -19.298 1.00 98.44 111 LEU A O 1
ATOM 888 N N . ARG A 1 112 ? 15.436 -2.648 -19.134 1.00 98.31 112 ARG A N 1
ATOM 889 C CA . ARG A 1 112 ? 15.412 -3.274 -20.467 1.00 98.31 112 ARG A CA 1
ATOM 890 C C . ARG A 1 112 ? 15.414 -2.235 -21.584 1.00 98.31 112 ARG A C 1
ATOM 892 O O . ARG A 1 112 ? 16.050 -2.494 -22.604 1.00 98.31 112 ARG A O 1
ATOM 899 N N . GLY A 1 113 ? 14.713 -1.119 -21.391 1.00 98.44 113 GLY A N 1
ATOM 900 C CA . GLY A 1 113 ? 14.729 0.030 -22.292 1.00 98.44 113 GLY A CA 1
ATOM 901 C C . GLY A 1 113 ? 16.138 0.595 -22.430 1.00 98.44 113 GLY A C 1
ATOM 902 O O . GLY A 1 113 ? 16.695 0.551 -23.523 1.00 98.44 113 GLY A O 1
ATOM 903 N N . GLU A 1 114 ? 16.762 0.972 -21.313 1.00 98.62 114 GLU A N 1
ATOM 904 C CA . GLU A 1 114 ? 18.129 1.516 -21.286 1.00 98.62 114 GLU A CA 1
ATOM 905 C C . GLU A 1 114 ? 19.151 0.564 -21.929 1.00 98.62 114 GLU A C 1
ATOM 907 O O . GLU A 1 114 ? 20.021 0.976 -22.694 1.00 98.62 114 GLU A O 1
ATOM 912 N N . MET A 1 115 ? 19.038 -0.745 -21.677 1.00 98.38 115 MET A N 1
ATOM 913 C CA . MET A 1 115 ? 19.920 -1.744 -22.291 1.00 98.38 115 MET A CA 1
ATOM 914 C C . MET A 1 115 ? 19.714 -1.866 -23.811 1.00 98.38 115 MET A C 1
ATOM 916 O O . MET A 1 115 ? 20.647 -2.227 -24.535 1.00 98.38 115 MET A O 1
ATOM 920 N N . SER A 1 116 ? 18.494 -1.622 -24.300 1.00 98.38 116 SER A N 1
ATOM 921 C CA . SER A 1 116 ? 18.201 -1.586 -25.736 1.00 98.38 116 SER A CA 1
ATOM 922 C C . SER A 1 116 ? 18.789 -0.334 -26.375 1.00 98.38 116 SER A C 1
ATOM 924 O O . SER A 1 116 ? 19.483 -0.453 -27.380 1.00 98.38 116 SER A O 1
ATOM 926 N N . GLU A 1 117 ? 18.585 0.829 -25.759 1.00 98.50 117 GLU A N 1
ATOM 927 C CA . GLU A 1 117 ? 19.144 2.102 -26.225 1.00 98.50 117 GLU A CA 1
ATOM 928 C C . GLU A 1 117 ? 20.672 2.038 -26.287 1.00 98.50 117 GLU A C 1
ATOM 930 O O . GLU A 1 117 ? 21.263 2.286 -27.335 1.00 98.50 117 GLU A O 1
ATOM 935 N N . LEU A 1 118 ? 21.320 1.546 -25.226 1.00 98.50 118 LEU A N 1
ATOM 936 C CA . LEU A 1 118 ? 22.772 1.363 -25.208 1.00 98.50 118 LEU A CA 1
ATOM 937 C C . LEU A 1 118 ? 23.258 0.410 -26.313 1.00 98.50 118 LEU A C 1
ATOM 939 O O . LEU A 1 118 ? 24.332 0.597 -26.889 1.00 98.50 118 LEU A O 1
ATOM 943 N N . ARG A 1 119 ? 22.493 -0.646 -26.616 1.00 98.44 119 ARG A N 1
ATOM 944 C CA . ARG A 1 119 ? 22.830 -1.568 -27.709 1.00 98.44 119 ARG A CA 1
ATOM 945 C C . ARG A 1 119 ? 22.764 -0.859 -29.056 1.00 98.44 119 ARG A C 1
ATOM 947 O O . ARG A 1 119 ? 23.651 -1.094 -29.881 1.00 98.44 119 ARG A O 1
ATOM 954 N N . ASP A 1 120 ? 21.740 -0.046 -29.272 1.00 98.44 120 ASP A N 1
ATOM 955 C CA . ASP A 1 120 ? 21.546 0.701 -30.511 1.00 98.44 120 ASP A CA 1
ATOM 956 C C . ASP A 1 120 ? 22.643 1.757 -30.689 1.00 98.44 120 ASP A C 1
ATOM 958 O O . ASP A 1 120 ? 23.261 1.810 -31.756 1.00 98.44 120 ASP A O 1
ATOM 962 N N . ASP A 1 121 ? 23.002 2.475 -29.623 1.00 98.56 121 ASP A N 1
ATOM 963 C CA . ASP A 1 121 ? 24.125 3.419 -29.605 1.00 98.56 121 ASP A CA 1
ATOM 964 C C . ASP A 1 121 ? 25.447 2.739 -29.977 1.00 98.56 121 ASP A C 1
ATOM 966 O O . ASP A 1 121 ? 26.189 3.210 -30.843 1.00 98.56 121 ASP A O 1
ATOM 970 N N . VAL A 1 122 ? 25.731 1.570 -29.391 1.00 98.44 122 VAL A N 1
ATOM 971 C CA . VAL A 1 122 ? 26.938 0.794 -29.713 1.00 98.44 122 VAL A CA 1
ATOM 972 C C . VAL A 1 122 ? 26.938 0.325 -31.172 1.00 98.44 122 VAL A C 1
ATOM 974 O O . VAL A 1 122 ? 27.997 0.308 -31.809 1.00 98.44 122 VAL A O 1
ATOM 977 N N . GLN A 1 123 ? 25.787 -0.068 -31.732 1.00 98.44 123 GLN A N 1
ATOM 978 C CA . GLN A 1 123 ? 25.711 -0.423 -33.154 1.00 98.44 123 GLN A CA 1
ATOM 979 C C . GLN A 1 123 ? 25.930 0.794 -34.048 1.00 98.44 123 GLN A C 1
ATOM 981 O O . GLN A 1 123 ? 26.699 0.691 -35.005 1.00 98.44 123 GLN A O 1
ATOM 986 N N . SER A 1 124 ? 25.313 1.928 -33.717 1.00 98.38 124 SER A N 1
ATOM 987 C CA . SER A 1 124 ? 25.481 3.189 -34.437 1.00 98.38 124 SER A CA 1
ATOM 988 C C . SER A 1 124 ? 26.957 3.590 -34.485 1.00 98.38 124 SER A C 1
ATOM 990 O O . SER A 1 124 ? 27.545 3.677 -35.567 1.00 98.38 124 SER A O 1
ATOM 992 N N . PHE A 1 125 ? 27.615 3.645 -33.326 1.00 98.44 125 PHE A N 1
ATOM 993 C CA . PHE A 1 125 ? 29.038 3.964 -33.220 1.00 98.44 125 PHE A CA 1
ATOM 994 C C . PHE A 1 125 ? 29.926 2.991 -34.013 1.00 98.44 125 PHE A C 1
ATOM 996 O O . PHE A 1 125 ? 30.860 3.383 -34.712 1.00 98.44 125 PHE A O 1
ATOM 1003 N N . LYS A 1 126 ? 29.610 1.689 -33.983 1.00 98.44 126 LYS A N 1
ATOM 1004 C CA . LYS A 1 126 ? 30.324 0.684 -34.784 1.00 98.44 126 LYS A CA 1
ATOM 1005 C C . LYS A 1 126 ? 30.151 0.908 -36.288 1.00 98.44 126 LYS A C 1
ATOM 1007 O O . LYS A 1 126 ? 31.079 0.631 -37.055 1.00 98.44 126 LYS A O 1
ATOM 1012 N N . THR A 1 127 ? 28.967 1.334 -36.733 1.00 98.31 127 THR A N 1
ATOM 1013 C CA . THR A 1 127 ? 28.730 1.652 -38.147 1.00 98.31 127 THR A CA 1
ATOM 1014 C C . THR A 1 127 ? 29.472 2.907 -38.580 1.00 98.31 127 THR A C 1
ATOM 1016 O O . THR A 1 127 ? 30.076 2.883 -39.653 1.00 98.31 127 THR A O 1
ATOM 1019 N N . GLU A 1 128 ? 29.507 3.928 -37.725 1.00 98.50 128 GLU A N 1
ATOM 1020 C CA . GLU A 1 128 ? 30.246 5.172 -37.939 1.00 98.50 128 GLU A CA 1
ATOM 1021 C C . GLU A 1 128 ? 31.746 4.898 -38.087 1.00 98.50 128 GLU A C 1
ATOM 1023 O O . GLU A 1 128 ? 32.297 5.138 -39.158 1.00 98.50 128 GLU A O 1
ATOM 1028 N N . ILE A 1 129 ? 32.371 4.207 -37.122 1.00 98.44 129 ILE A N 1
ATOM 1029 C CA . ILE A 1 129 ? 33.792 3.818 -37.208 1.00 98.44 129 ILE A CA 1
ATOM 1030 C C . ILE A 1 129 ? 34.095 3.054 -38.499 1.00 98.44 129 ILE A C 1
ATOM 1032 O O . ILE A 1 129 ? 35.123 3.266 -39.142 1.00 98.44 129 ILE A O 1
ATOM 1036 N N . ARG A 1 130 ? 33.222 2.121 -38.896 1.00 98.31 130 ARG A N 1
ATOM 1037 C CA . ARG A 1 130 ? 33.434 1.346 -40.125 1.00 98.31 130 ARG A CA 1
ATOM 1038 C C . ARG A 1 130 ? 33.362 2.235 -41.367 1.00 98.31 130 ARG A C 1
ATOM 1040 O O . ARG A 1 130 ? 34.080 1.965 -42.331 1.00 98.31 130 ARG A O 1
ATOM 1047 N N . SER A 1 131 ? 32.473 3.225 -41.370 1.00 98.31 131 SER A N 1
ATOM 1048 C CA . SER A 1 131 ? 32.374 4.214 -42.441 1.00 98.31 131 SER A CA 1
ATOM 1049 C C . SER A 1 131 ? 33.645 5.056 -42.506 1.00 98.31 131 SER A C 1
ATOM 1051 O O . SER A 1 131 ? 34.267 5.129 -43.566 1.00 98.31 131 SER A O 1
ATOM 1053 N N . ASP A 1 132 ? 34.093 5.573 -41.366 1.00 98.44 132 ASP A N 1
ATOM 1054 C CA . ASP A 1 132 ? 35.291 6.405 -41.262 1.00 98.44 132 ASP A CA 1
ATOM 1055 C C . ASP A 1 132 ? 36.545 5.653 -41.706 1.00 98.44 132 ASP A C 1
ATOM 1057 O O . ASP A 1 132 ? 37.314 6.156 -42.522 1.00 98.44 132 ASP A O 1
ATOM 1061 N N . MET A 1 133 ? 36.717 4.400 -41.269 1.00 98.31 133 MET A N 1
ATOM 1062 C CA . MET A 1 133 ? 37.831 3.553 -41.710 1.00 98.31 133 MET A CA 1
ATOM 1063 C C . MET A 1 133 ? 37.835 3.342 -43.227 1.00 98.31 133 MET A C 1
ATOM 1065 O O . MET A 1 133 ? 38.899 3.360 -43.845 1.00 98.31 133 MET A O 1
ATOM 1069 N N . LYS A 1 134 ? 36.661 3.142 -43.842 1.00 98.12 134 LYS A N 1
ATOM 1070 C CA . LYS A 1 134 ? 36.556 3.009 -45.302 1.00 98.12 134 LYS A CA 1
ATOM 1071 C C . LYS A 1 134 ? 36.890 4.317 -46.006 1.00 98.12 134 LYS A C 1
ATOM 1073 O O . LYS A 1 134 ? 37.613 4.283 -46.996 1.00 98.12 134 LYS A O 1
ATOM 1078 N N . SER A 1 135 ? 36.379 5.440 -45.502 1.00 98.12 135 SER A N 1
ATOM 1079 C CA . SER A 1 135 ? 36.676 6.767 -46.043 1.00 98.12 135 SER A CA 1
ATOM 1080 C C . SER A 1 135 ? 38.179 7.030 -46.010 1.00 98.12 135 SER A C 1
ATOM 1082 O O . SER A 1 135 ? 38.779 7.316 -47.046 1.00 98.12 135 SER A O 1
ATOM 1084 N N . PHE A 1 136 ? 38.807 6.800 -44.856 1.00 98.25 136 PHE A N 1
ATOM 1085 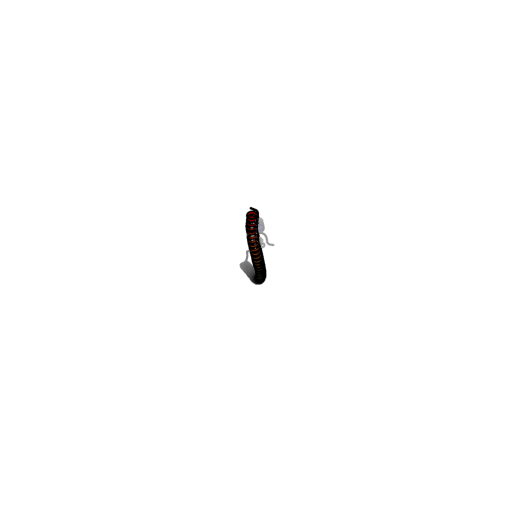C CA . PHE A 1 136 ? 40.248 6.930 -44.680 1.00 98.25 136 PHE A CA 1
ATOM 1086 C C . PHE A 1 136 ? 41.035 6.024 -45.639 1.00 98.25 136 PHE A C 1
ATOM 1088 O O . PHE A 1 136 ? 41.966 6.477 -46.297 1.00 98.25 136 PHE A O 1
ATOM 1095 N N . GLU A 1 137 ? 40.641 4.754 -45.798 1.00 98.44 137 GLU A N 1
ATOM 1096 C CA . GLU A 1 137 ? 41.288 3.844 -46.754 1.00 98.44 137 GLU A CA 1
ATOM 1097 C C . GLU A 1 137 ? 41.181 4.359 -48.201 1.00 98.44 137 GLU A C 1
ATOM 1099 O O . GLU A 1 137 ? 42.146 4.273 -48.969 1.00 98.44 137 GLU A O 1
ATOM 1104 N N . THR A 1 138 ? 40.016 4.890 -48.589 1.00 98.19 138 THR A N 1
ATOM 1105 C CA . THR A 1 138 ? 39.813 5.448 -49.933 1.00 98.19 138 THR A CA 1
ATOM 1106 C C . THR A 1 138 ? 40.633 6.710 -50.170 1.00 98.19 138 THR A C 1
ATOM 1108 O O . THR A 1 138 ? 41.238 6.837 -51.235 1.00 98.19 138 THR A O 1
ATOM 1111 N N . GLU A 1 139 ? 40.706 7.595 -49.179 1.00 98.31 139 GLU A N 1
ATOM 1112 C CA . GLU A 1 139 ? 41.496 8.824 -49.228 1.00 98.31 139 GLU A CA 1
ATOM 1113 C C . GLU A 1 139 ? 42.988 8.500 -49.344 1.00 98.31 139 GLU A C 1
ATOM 1115 O O . GLU A 1 139 ? 43.648 8.941 -50.281 1.00 98.31 139 GLU A O 1
ATOM 1120 N N . MET A 1 140 ? 43.493 7.594 -48.504 1.00 98.12 140 MET A N 1
ATOM 1121 C CA . MET A 1 140 ? 44.899 7.191 -48.520 1.00 98.12 140 MET A CA 1
ATOM 1122 C C . MET A 1 140 ? 45.300 6.508 -49.843 1.00 98.12 140 MET A C 1
ATOM 1124 O O . MET A 1 140 ? 46.402 6.708 -50.361 1.00 98.12 140 MET A O 1
ATOM 1128 N N . LYS A 1 141 ? 44.400 5.710 -50.441 1.00 98.06 141 LYS A N 1
ATOM 1129 C CA . LYS A 1 141 ? 44.604 5.153 -51.791 1.00 98.06 141 LYS A CA 1
ATOM 1130 C C . LYS A 1 141 ? 44.673 6.255 -52.844 1.00 98.06 141 LYS A C 1
ATOM 1132 O O . LYS A 1 141 ? 45.542 6.192 -53.715 1.00 98.06 141 LYS A O 1
ATOM 1137 N N . ALA A 1 142 ? 43.776 7.237 -52.780 1.00 98.06 142 ALA A N 1
ATOM 1138 C CA . ALA A 1 142 ? 43.755 8.356 -53.714 1.00 98.06 142 ALA A CA 1
ATOM 1139 C C . ALA A 1 142 ? 45.042 9.192 -53.620 1.00 98.06 142 ALA A C 1
ATOM 1141 O O . ALA A 1 142 ? 45.663 9.442 -54.654 1.00 98.06 142 ALA A O 1
ATOM 1142 N N . GLU A 1 143 ? 45.492 9.524 -52.407 1.00 98.12 143 GLU A N 1
ATOM 1143 C CA . GLU A 1 143 ? 46.753 10.240 -52.168 1.00 98.12 143 GLU A CA 1
ATOM 1144 C C . GLU A 1 143 ? 47.974 9.465 -52.680 1.00 98.12 143 GLU A C 1
ATOM 1146 O O . GLU A 1 143 ? 48.861 10.019 -53.326 1.00 98.12 143 GLU A O 1
ATOM 1151 N N . MET A 1 144 ? 48.028 8.149 -52.467 1.00 97.69 144 MET A N 1
ATOM 1152 C CA . MET A 1 144 ? 49.141 7.346 -52.978 1.00 97.69 144 MET A CA 1
ATOM 1153 C C . MET A 1 144 ? 49.137 7.258 -54.513 1.00 97.69 144 MET A C 1
ATOM 1155 O O . MET A 1 144 ? 50.199 7.224 -55.148 1.00 97.69 144 MET A O 1
ATOM 1159 N N . HIS A 1 145 ? 47.952 7.237 -55.130 1.00 97.44 145 HIS A N 1
ATOM 1160 C CA . HIS A 1 145 ? 47.815 7.303 -56.582 1.00 97.44 145 HIS A CA 1
ATOM 1161 C C . HIS A 1 145 ? 48.241 8.664 -57.143 1.00 97.44 145 HIS A C 1
ATOM 1163 O O . HIS A 1 145 ? 48.969 8.680 -58.142 1.00 97.44 145 HIS A O 1
ATOM 1169 N N . SER A 1 146 ? 47.839 9.777 -56.520 1.00 97.50 146 SER A N 1
ATOM 1170 C CA . SER A 1 146 ? 48.253 11.120 -56.945 1.00 97.50 146 SER A CA 1
ATOM 1171 C C . SER A 1 146 ? 49.761 11.305 -56.789 1.00 97.50 146 SER A C 1
ATOM 1173 O O . SER A 1 146 ? 50.418 11.666 -57.764 1.00 97.50 146 SER A O 1
ATOM 1175 N N . PHE A 1 147 ? 50.334 10.918 -55.646 1.00 97.44 147 PHE A N 1
ATOM 1176 C CA . PHE A 1 147 ? 51.776 10.976 -55.401 1.00 97.44 147 PHE A CA 1
ATOM 1177 C C . PHE A 1 147 ? 52.575 10.191 -56.452 1.00 97.44 147 PHE A C 1
ATOM 1179 O O . PHE A 1 147 ? 53.539 10.692 -57.036 1.00 97.44 147 PHE A O 1
ATOM 1186 N N . ARG A 1 148 ? 52.157 8.956 -56.769 1.00 97.44 148 ARG A N 1
ATOM 1187 C CA . ARG A 1 148 ? 52.807 8.160 -57.825 1.00 97.44 148 ARG A CA 1
ATOM 1188 C C . ARG A 1 148 ? 52.694 8.837 -59.194 1.00 97.44 148 ARG A C 1
ATOM 1190 O O . ARG A 1 148 ? 53.652 8.786 -59.968 1.00 97.44 148 ARG A O 1
ATOM 1197 N N . ALA A 1 149 ? 51.542 9.423 -59.516 1.00 97.38 149 ALA A N 1
ATOM 1198 C CA . ALA A 1 149 ? 51.328 10.108 -60.788 1.00 97.38 149 ALA A CA 1
ATOM 1199 C C . ALA A 1 149 ? 52.206 11.364 -60.917 1.00 97.38 149 ALA A C 1
ATOM 1201 O O . ALA A 1 149 ? 52.795 11.585 -61.979 1.00 97.38 149 ALA A O 1
ATOM 1202 N N . GLU A 1 150 ? 52.342 12.139 -59.841 1.00 97.56 150 GLU A N 1
ATOM 1203 C CA . GLU A 1 150 ? 53.235 13.299 -59.760 1.00 97.56 150 GLU A CA 1
ATOM 1204 C C . GLU A 1 150 ? 54.695 12.890 -59.955 1.00 97.56 150 GLU A C 1
ATOM 1206 O O . GLU A 1 150 ? 55.340 13.378 -60.882 1.00 97.56 150 GLU A O 1
ATOM 1211 N N . MET A 1 151 ? 55.180 11.894 -59.207 1.00 96.75 151 MET A N 1
ATOM 1212 C CA . MET A 1 151 ? 56.544 11.371 -59.356 1.00 96.75 151 MET A CA 1
ATOM 1213 C C . MET A 1 151 ? 56.840 10.891 -60.786 1.00 96.75 151 MET A C 1
ATOM 1215 O O . MET A 1 151 ? 57.893 11.184 -61.357 1.00 96.75 151 MET A O 1
ATOM 1219 N N . GLN A 1 152 ? 55.904 10.166 -61.409 1.00 96.69 152 GLN A N 1
ATOM 1220 C CA . GLN A 1 152 ? 56.054 9.721 -62.799 1.00 96.69 152 GLN A CA 1
ATOM 1221 C C . GLN A 1 152 ? 56.070 10.885 -63.794 1.00 96.69 152 GLN A C 1
ATOM 1223 O O . GLN A 1 152 ? 56.729 10.803 -64.836 1.00 96.69 152 GLN A O 1
ATOM 1228 N N . ARG A 1 153 ? 55.307 11.946 -63.518 1.00 97.56 153 ARG A N 1
ATOM 1229 C CA . ARG A 1 153 ? 55.277 13.154 -64.341 1.00 97.56 153 ARG A CA 1
ATOM 1230 C C . ARG A 1 153 ? 56.596 13.908 -64.230 1.00 97.56 153 ARG A C 1
ATOM 1232 O O . ARG A 1 153 ? 57.160 14.240 -65.269 1.00 97.56 153 ARG A O 1
ATOM 1239 N N . GLU A 1 154 ? 57.101 14.126 -63.020 1.00 96.88 154 GLU A N 1
ATOM 1240 C CA . GLU A 1 154 ? 58.382 14.800 -62.790 1.00 96.88 154 GLU A CA 1
ATOM 1241 C C . GLU A 1 154 ? 59.538 14.057 -63.455 1.00 96.88 154 GLU A C 1
ATOM 1243 O O . GLU A 1 154 ? 60.277 14.653 -64.239 1.00 96.88 154 GLU A O 1
ATOM 1248 N N . PHE A 1 155 ? 59.633 12.738 -63.255 1.00 95.81 155 PHE A N 1
ATOM 1249 C CA . PHE A 1 155 ? 60.669 11.929 -63.897 1.00 95.81 155 PHE A CA 1
ATOM 1250 C C . PHE A 1 155 ? 60.607 12.021 -65.429 1.00 95.81 155 PHE A C 1
ATOM 1252 O O . PHE A 1 155 ? 61.635 12.180 -66.090 1.00 95.81 155 PHE A O 1
ATOM 1259 N N . ARG A 1 156 ? 59.400 11.973 -66.017 1.00 97.25 156 ARG A N 1
ATOM 1260 C CA . ARG A 1 156 ? 59.226 12.146 -67.469 1.00 97.25 156 ARG A CA 1
ATOM 1261 C C . ARG A 1 156 ? 59.659 13.528 -67.944 1.00 97.25 156 ARG A C 1
ATOM 1263 O O . ARG A 1 156 ? 60.346 13.616 -68.958 1.00 97.25 156 ARG A O 1
ATOM 1270 N N . LEU A 1 157 ? 59.267 14.588 -67.240 1.00 96.50 157 LEU A N 1
ATOM 1271 C CA . LEU A 1 157 ? 59.664 15.953 -67.586 1.00 96.50 157 LEU A CA 1
ATOM 1272 C C . LEU A 1 157 ? 61.184 16.123 -67.509 1.00 96.50 157 LEU A C 1
ATOM 1274 O O . LEU A 1 157 ? 61.771 16.708 -68.415 1.00 96.50 157 LEU A O 1
ATOM 1278 N N . GLN A 1 158 ? 61.828 15.548 -66.493 1.00 96.25 158 GLN A N 1
ATOM 1279 C CA . GLN A 1 158 ? 63.279 15.586 -66.343 1.00 96.25 158 GLN A CA 1
ATOM 1280 C C . GLN A 1 158 ? 63.998 14.798 -67.449 1.00 96.25 158 GLN A C 1
ATOM 1282 O O . GLN A 1 158 ? 64.983 15.283 -68.004 1.00 96.25 158 GLN A O 1
ATOM 1287 N N . LEU A 1 159 ? 63.487 13.621 -67.831 1.00 95.62 159 LEU A N 1
ATOM 1288 C CA . LEU A 1 159 ? 64.017 12.851 -68.961 1.00 95.62 159 LEU A CA 1
ATOM 1289 C C . LEU A 1 159 ? 63.925 13.649 -70.271 1.00 95.62 159 LEU A C 1
ATOM 1291 O O . LEU A 1 159 ? 64.901 13.719 -71.016 1.00 95.62 159 LEU A O 1
ATOM 1295 N N . ILE A 1 160 ? 62.771 14.273 -70.536 1.00 96.31 160 ILE A N 1
ATOM 1296 C CA . ILE A 1 160 ? 62.564 15.121 -71.718 1.00 96.31 160 ILE A CA 1
ATOM 1297 C C . ILE A 1 160 ? 63.535 16.302 -71.695 1.00 96.31 160 ILE A C 1
ATOM 1299 O O . ILE A 1 160 ? 64.221 16.525 -72.688 1.00 96.31 160 ILE A O 1
ATOM 1303 N N . ALA A 1 161 ? 63.643 17.014 -70.569 1.00 96.00 161 ALA A N 1
ATOM 1304 C CA . ALA A 1 161 ? 64.569 18.133 -70.416 1.00 96.00 161 ALA A CA 1
ATOM 1305 C C . ALA A 1 161 ? 66.018 17.707 -70.714 1.00 96.00 161 ALA A C 1
ATOM 1307 O O . ALA A 1 161 ? 66.688 18.325 -71.545 1.00 96.00 161 ALA A O 1
ATOM 1308 N N . ASN A 1 162 ? 66.475 16.592 -70.138 1.00 94.81 162 ASN A N 1
ATOM 1309 C CA . ASN A 1 162 ? 67.812 16.051 -70.387 1.00 94.81 162 ASN A CA 1
ATOM 1310 C C . ASN A 1 162 ? 68.032 15.685 -71.865 1.00 94.81 162 ASN A C 1
ATOM 1312 O O . ASN A 1 162 ? 69.058 16.044 -72.441 1.00 94.81 162 ASN A O 1
ATOM 1316 N N . LEU A 1 163 ? 67.069 15.015 -72.506 1.00 95.12 163 LEU A N 1
ATOM 1317 C CA . LEU A 1 163 ? 67.152 14.671 -73.930 1.00 95.12 163 LEU A CA 1
ATOM 1318 C C . LEU A 1 163 ? 67.175 15.920 -74.823 1.00 95.12 163 LEU A C 1
ATOM 1320 O O . LEU A 1 163 ? 67.956 15.969 -75.774 1.00 95.12 163 LEU A O 1
ATOM 1324 N N . THR A 1 164 ? 66.370 16.942 -74.511 1.00 95.31 164 THR A N 1
ATOM 1325 C CA . THR A 1 164 ? 66.380 18.213 -75.254 1.00 95.31 164 THR A CA 1
ATOM 1326 C C . THR A 1 164 ? 67.713 18.947 -75.131 1.00 95.31 164 THR A C 1
ATOM 1328 O O . THR A 1 164 ? 68.212 19.453 -76.135 1.00 95.31 164 THR A O 1
ATOM 1331 N N . LEU A 1 165 ? 68.339 18.941 -73.946 1.00 94.56 165 LEU A N 1
ATOM 1332 C CA . LEU A 1 165 ? 69.670 19.518 -73.738 1.00 94.56 165 LEU A CA 1
ATOM 1333 C C . LEU A 1 165 ? 70.739 18.790 -74.564 1.00 94.56 165 LEU A C 1
ATOM 1335 O O . LEU A 1 165 ? 71.502 19.437 -75.280 1.00 94.56 165 LEU A O 1
ATOM 1339 N N . VAL A 1 166 ? 70.771 17.453 -74.520 1.00 94.94 166 VAL A N 1
ATOM 1340 C CA . VAL A 1 166 ? 71.728 16.645 -75.302 1.00 94.94 166 VAL A CA 1
ATOM 1341 C C . VAL A 1 166 ? 71.533 16.848 -76.806 1.00 94.94 166 VAL A C 1
ATOM 1343 O O . VAL A 1 166 ? 72.508 17.053 -77.529 1.00 94.94 166 VAL A O 1
ATOM 1346 N N . GLY A 1 167 ? 70.285 16.839 -77.285 1.00 93.31 167 GLY A N 1
ATOM 1347 C CA . GLY A 1 167 ? 69.962 17.100 -78.688 1.00 93.31 167 GLY A CA 1
ATOM 1348 C C . GLY A 1 167 ? 70.426 18.485 -79.147 1.00 93.31 167 GLY A C 1
ATOM 1349 O O . GLY A 1 167 ? 71.074 18.592 -80.187 1.00 93.31 167 GLY A O 1
ATOM 1350 N N . GLY A 1 168 ? 70.175 19.520 -78.336 1.00 92.25 168 GLY A N 1
ATOM 1351 C CA . GLY A 1 168 ? 70.638 20.887 -78.589 1.00 92.25 168 GLY A CA 1
ATOM 1352 C C . GLY A 1 168 ? 72.164 20.995 -78.683 1.00 92.25 168 GLY A C 1
ATOM 1353 O O . GLY A 1 168 ? 72.685 21.591 -79.629 1.00 92.25 168 GLY A O 1
ATOM 1354 N N . LEU A 1 169 ? 72.889 20.354 -77.759 1.00 91.00 169 LEU A N 1
ATOM 1355 C CA . LEU A 1 169 ? 74.357 20.305 -77.780 1.00 91.00 169 LEU A CA 1
ATOM 1356 C C . LEU A 1 169 ? 74.895 19.614 -79.042 1.00 91.00 169 LEU A C 1
ATOM 1358 O O . LEU A 1 169 ? 75.808 20.135 -79.680 1.00 91.00 169 LEU A O 1
ATOM 1362 N N . LEU A 1 170 ? 74.310 18.482 -79.447 1.00 89.88 170 LEU A N 1
ATOM 1363 C CA . LEU A 1 170 ? 74.706 17.770 -80.669 1.00 89.88 170 LEU A CA 1
ATOM 1364 C C . LEU A 1 170 ? 74.458 18.600 -81.936 1.00 89.88 170 LEU A C 1
ATOM 1366 O O . LEU A 1 170 ? 75.286 18.590 -82.848 1.00 89.88 170 LEU A O 1
ATOM 1370 N N . THR A 1 171 ? 73.340 19.331 -82.005 1.00 89.94 171 THR A N 1
ATOM 1371 C CA . THR A 1 171 ? 73.072 20.241 -83.129 1.00 89.94 171 THR A CA 1
ATOM 1372 C C . THR A 1 171 ? 74.045 21.412 -83.172 1.00 89.94 171 THR A C 1
ATOM 1374 O O . THR A 1 171 ? 74.506 21.759 -84.255 1.00 89.94 171 THR A O 1
ATOM 1377 N N . ALA A 1 172 ? 74.410 21.976 -82.016 1.00 85.81 172 ALA A N 1
ATOM 1378 C CA . ALA A 1 172 ? 75.406 23.039 -81.940 1.00 85.81 172 ALA A CA 1
ATOM 1379 C C . ALA A 1 172 ? 76.792 22.548 -82.395 1.00 85.81 172 ALA A C 1
ATOM 1381 O O . ALA A 1 172 ? 77.449 23.234 -83.168 1.00 85.81 172 ALA A O 1
ATOM 1382 N N . PHE A 1 173 ? 77.205 21.338 -81.999 1.00 81.88 173 PHE A N 1
ATOM 1383 C CA . PHE A 1 173 ? 78.506 20.766 -82.374 1.00 81.88 173 PHE A CA 1
ATOM 1384 C C . PHE A 1 173 ? 78.638 20.464 -83.877 1.00 81.88 173 PHE A C 1
ATOM 1386 O O . PHE A 1 173 ? 79.740 20.475 -84.401 1.00 81.88 173 PHE A O 1
ATOM 1393 N N . ARG A 1 174 ? 77.531 20.200 -84.587 1.00 80.75 174 ARG A N 1
ATOM 1394 C CA . ARG A 1 174 ? 77.528 20.016 -86.055 1.00 80.75 174 ARG A CA 1
ATOM 1395 C C . ARG A 1 174 ? 77.655 21.317 -86.852 1.00 80.75 174 ARG A C 1
ATOM 1397 O O . ARG A 1 174 ? 77.886 21.249 -88.055 1.00 80.75 174 ARG A O 1
ATOM 1404 N N . LEU A 1 175 ? 77.402 22.462 -86.220 1.00 75.12 175 LEU A N 1
ATOM 1405 C CA . LEU A 1 175 ? 77.420 23.781 -86.859 1.00 75.12 175 LEU A CA 1
ATOM 1406 C C . LEU A 1 175 ? 78.770 24.506 -86.702 1.00 75.12 175 LEU A C 1
ATOM 1408 O O . LEU A 1 175 ? 78.927 25.589 -87.262 1.00 75.12 175 LEU A O 1
ATOM 1412 N N . PHE A 1 176 ? 79.716 23.911 -85.971 1.00 64.12 176 PHE A N 1
ATOM 1413 C CA . PHE A 1 176 ? 81.120 24.320 -85.870 1.00 64.12 176 PHE A CA 1
ATOM 1414 C C . PHE A 1 176 ? 82.008 23.350 -86.652 1.00 64.12 176 PHE A C 1
ATOM 1416 O O . PHE A 1 176 ? 83.018 23.826 -87.214 1.00 64.12 176 PHE A O 1
#